Protein AF-A0AA86PPC1-F1 (afdb_monomer_lite)

Structure (mmCIF, N/CA/C/O backbone):
data_AF-A0AA86PPC1-F1
#
_entry.id   AF-A0AA86PPC1-F1
#
loop_
_atom_site.group_PDB
_atom_site.id
_atom_site.type_symbol
_atom_site.label_atom_id
_atom_site.label_alt_id
_atom_site.label_comp_id
_atom_site.label_asym_id
_atom_site.label_entity_id
_atom_site.label_seq_id
_atom_site.pdbx_PDB_ins_code
_atom_site.Cartn_x
_atom_site.Cartn_y
_atom_site.Cartn_z
_atom_site.occupancy
_atom_site.B_iso_or_equiv
_atom_site.auth_seq_id
_atom_site.auth_comp_id
_atom_site.auth_asym_id
_atom_site.auth_atom_id
_atom_site.pdbx_PDB_model_num
ATOM 1 N N . MET A 1 1 ? -8.441 22.141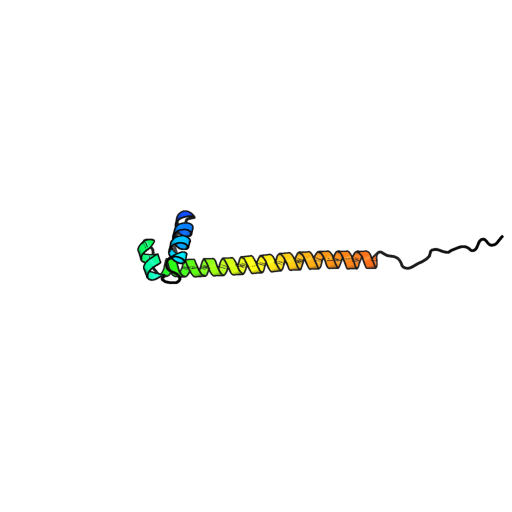 6.653 1.00 35.81 1 MET A N 1
ATOM 2 C CA . MET A 1 1 ? -7.119 21.514 6.422 1.00 35.81 1 MET A CA 1
ATOM 3 C C . MET A 1 1 ? -7.252 20.011 6.645 1.00 35.81 1 MET A C 1
ATOM 5 O O . MET A 1 1 ? -7.654 19.621 7.731 1.00 35.81 1 MET A O 1
ATOM 9 N N . ARG A 1 2 ? -7.008 19.161 5.634 1.00 41.84 2 ARG A N 1
ATOM 10 C CA . ARG A 1 2 ? -6.974 17.697 5.828 1.00 41.84 2 ARG A CA 1
ATOM 11 C C . ARG A 1 2 ? -5.637 17.341 6.471 1.00 41.84 2 ARG A C 1
ATOM 13 O O . ARG A 1 2 ? -4.627 17.246 5.781 1.00 41.84 2 ARG A O 1
ATOM 20 N N . THR A 1 3 ? -5.623 17.185 7.787 1.00 44.44 3 THR A N 1
ATOM 21 C CA . THR A 1 3 ? -4.500 16.607 8.523 1.00 44.44 3 THR A CA 1
ATOM 22 C C . THR A 1 3 ? -4.387 15.133 8.129 1.00 44.44 3 THR A C 1
ATOM 24 O O . THR A 1 3 ? -5.014 14.256 8.715 1.00 44.44 3 THR A O 1
ATOM 27 N N . ASN A 1 4 ? -3.627 14.843 7.067 1.00 54.12 4 ASN A N 1
ATOM 28 C CA . ASN A 1 4 ? -3.202 13.481 6.749 1.00 54.12 4 ASN A CA 1
ATOM 29 C C . ASN A 1 4 ? -2.265 13.024 7.870 1.00 54.12 4 ASN A C 1
ATOM 31 O O . ASN A 1 4 ? -1.050 13.185 7.778 1.00 54.12 4 ASN A O 1
ATOM 35 N N . GLN A 1 5 ? -2.843 12.511 8.955 1.00 64.75 5 GLN A N 1
ATOM 36 C CA . GLN A 1 5 ? -2.103 11.882 10.038 1.00 64.75 5 GLN A CA 1
ATOM 37 C C . GLN A 1 5 ? -1.258 10.763 9.420 1.00 64.75 5 GLN A C 1
ATOM 39 O O . GLN A 1 5 ? -1.779 9.778 8.889 1.00 64.75 5 GLN A O 1
ATOM 44 N N . ARG A 1 6 ? 0.053 11.000 9.371 1.00 77.38 6 ARG A N 1
ATOM 45 C CA . ARG A 1 6 ? 1.014 10.140 8.687 1.00 77.38 6 ARG A CA 1
ATOM 46 C C . ARG A 1 6 ? 1.138 8.851 9.492 1.00 77.38 6 ARG A C 1
ATOM 48 O O . ARG A 1 6 ? 1.442 8.911 10.676 1.00 77.38 6 ARG A O 1
ATOM 55 N N . TRP A 1 7 ? 0.880 7.713 8.850 1.00 86.81 7 TRP A N 1
ATOM 56 C CA . TRP A 1 7 ? 1.046 6.403 9.476 1.00 86.81 7 TRP A CA 1
ATOM 57 C C . TRP A 1 7 ? 2.524 6.167 9.777 1.00 86.81 7 TRP A C 1
ATOM 59 O O . TRP A 1 7 ? 3.353 6.239 8.863 1.00 86.81 7 TRP A O 1
ATOM 69 N N . THR A 1 8 ? 2.848 5.915 11.041 1.00 89.75 8 THR A N 1
ATOM 70 C CA . THR A 1 8 ? 4.218 5.610 11.467 1.00 89.75 8 THR A CA 1
ATOM 71 C C . THR A 1 8 ? 4.598 4.180 11.090 1.00 89.75 8 THR A C 1
ATOM 73 O O . THR A 1 8 ? 3.747 3.341 10.789 1.00 89.75 8 THR A O 1
ATOM 76 N N . GLU A 1 9 ? 5.894 3.872 11.096 1.00 88.75 9 GLU A N 1
ATOM 77 C CA . GLU A 1 9 ? 6.368 2.510 10.825 1.00 88.75 9 GLU A CA 1
ATOM 78 C C . GLU A 1 9 ? 5.853 1.502 11.857 1.00 88.75 9 GLU A C 1
ATOM 80 O O . GLU A 1 9 ? 5.449 0.400 11.484 1.00 88.75 9 GLU A O 1
ATOM 85 N N . VAL A 1 10 ? 5.771 1.910 13.127 1.00 91.38 10 VAL A N 1
ATOM 86 C CA . VAL A 1 10 ? 5.210 1.095 14.212 1.00 91.38 10 VAL A CA 1
ATOM 87 C C . VAL A 1 10 ? 3.732 0.799 13.954 1.00 91.38 10 VAL A C 1
ATOM 89 O O . VAL A 1 10 ? 3.321 -0.359 14.008 1.00 91.38 10 VAL A O 1
ATOM 92 N N . GLU A 1 11 ? 2.944 1.813 13.583 1.00 91.19 11 GLU A N 1
ATOM 93 C CA . GLU A 1 11 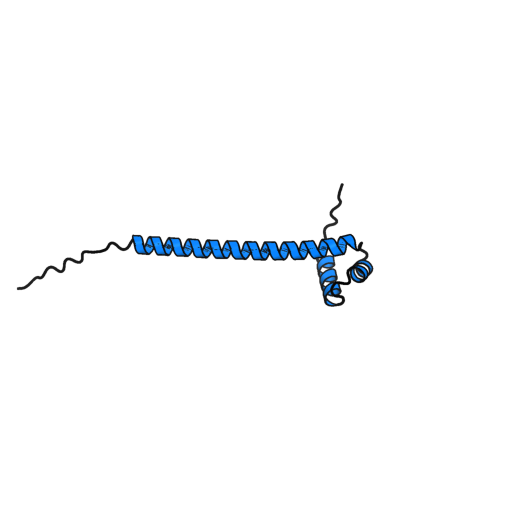? 1.530 1.631 13.235 1.00 91.19 11 GLU A CA 1
ATOM 94 C C . GLU A 1 11 ? 1.359 0.725 12.010 1.00 91.19 11 GLU A C 1
ATOM 96 O O . GLU A 1 11 ? 0.475 -0.125 11.991 1.00 91.19 11 GLU A O 1
ATOM 101 N N . ASN A 1 12 ? 2.216 0.855 10.994 1.00 92.31 12 ASN A N 1
ATOM 102 C CA . ASN A 1 12 ? 2.177 -0.018 9.819 1.00 92.31 12 ASN A CA 1
ATOM 103 C C . ASN A 1 12 ? 2.484 -1.474 10.184 1.00 92.31 12 ASN A C 1
ATOM 105 O O . ASN A 1 12 ? 1.841 -2.395 9.672 1.00 92.31 12 ASN A O 1
ATOM 109 N N . HIS A 1 13 ? 3.469 -1.693 11.055 1.00 94.00 13 HIS A N 1
ATOM 110 C CA . HIS A 1 13 ? 3.821 -3.025 11.526 1.00 94.00 13 HIS A CA 1
ATOM 111 C C . HIS A 1 13 ? 2.673 -3.644 12.333 1.00 94.00 13 HIS A C 1
ATOM 113 O O . HIS A 1 13 ? 2.290 -4.793 12.104 1.00 94.00 13 HIS A O 1
ATOM 119 N N . GLU A 1 14 ? 2.066 -2.868 13.230 1.00 94.25 14 GLU A N 1
ATOM 120 C CA . GLU A 1 14 ? 0.904 -3.296 14.000 1.00 94.25 14 GLU A CA 1
ATOM 121 C C . GLU A 1 14 ? -0.308 -3.589 13.109 1.00 94.25 14 GLU A C 1
ATOM 123 O O . GLU A 1 14 ? -0.918 -4.651 13.248 1.00 94.25 14 GLU A O 1
ATOM 128 N N . PHE A 1 15 ? -0.601 -2.723 12.136 1.00 94.06 15 PHE A N 1
ATOM 129 C CA . PHE A 1 15 ? -1.649 -2.952 11.145 1.00 94.06 15 PHE A CA 1
ATOM 130 C C . PHE A 1 15 ? -1.434 -4.274 10.407 1.00 94.06 15 PHE A C 1
ATOM 132 O O . PHE A 1 15 ? -2.358 -5.078 10.328 1.00 94.06 15 PHE A O 1
ATOM 139 N N . ARG A 1 16 ? -0.216 -4.551 9.920 1.00 93.56 16 ARG A N 1
ATOM 140 C CA . ARG A 1 16 ? 0.109 -5.818 9.239 1.00 93.56 16 ARG A CA 1
ATOM 141 C C . ARG A 1 16 ? -0.078 -7.024 10.153 1.00 93.56 16 ARG A C 1
ATOM 143 O O . ARG A 1 16 ? -0.677 -8.014 9.741 1.00 93.56 16 ARG A O 1
ATOM 150 N N . ARG A 1 17 ? 0.386 -6.938 11.402 1.00 95.56 17 ARG A N 1
ATOM 151 C CA . ARG A 1 17 ? 0.215 -8.000 12.404 1.00 95.56 17 ARG A CA 1
ATOM 152 C C . ARG A 1 17 ? -1.264 -8.296 12.659 1.00 95.56 17 ARG A C 1
ATOM 154 O O . ARG A 1 17 ? -1.661 -9.459 12.681 1.00 95.56 17 ARG A O 1
ATOM 161 N N . LEU A 1 18 ? -2.074 -7.255 12.846 1.00 94.69 18 LEU A N 1
ATOM 162 C CA . LEU A 1 18 ? -3.510 -7.381 13.086 1.00 94.69 18 LEU A CA 1
ATOM 163 C C . LEU A 1 18 ? -4.255 -7.868 11.843 1.00 94.69 18 LEU A C 1
ATOM 165 O O . LEU A 1 18 ? -5.112 -8.733 11.967 1.00 94.69 18 LEU A O 1
ATOM 169 N N . PHE A 1 19 ? -3.888 -7.384 10.659 1.00 94.88 19 PHE A N 1
ATOM 170 C CA . PHE A 1 19 ? -4.475 -7.805 9.391 1.00 94.88 19 PHE A CA 1
ATOM 171 C C . PHE A 1 19 ? -4.179 -9.276 9.074 1.00 94.88 19 PHE A C 1
ATOM 173 O O . PHE A 1 19 ? -5.061 -9.983 8.600 1.00 94.88 19 PHE A O 1
ATOM 180 N N . ASN A 1 20 ? -2.980 -9.770 9.398 1.00 94.44 20 ASN A N 1
ATOM 181 C CA . ASN A 1 20 ? -2.647 -11.191 9.260 1.00 94.44 20 ASN A CA 1
ATOM 182 C C . ASN A 1 20 ? -3.453 -12.080 10.218 1.00 94.44 20 ASN A C 1
ATOM 184 O O . ASN A 1 20 ? -3.715 -13.238 9.908 1.00 94.44 20 ASN A O 1
ATOM 188 N N . ARG A 1 21 ? -3.840 -11.550 11.384 1.00 94.94 21 ARG A N 1
ATOM 189 C CA . ARG A 1 21 ? -4.630 -12.275 12.387 1.00 94.94 21 ARG A CA 1
ATOM 190 C C . ARG A 1 21 ? -6.133 -12.221 12.114 1.00 94.94 21 ARG A C 1
ATOM 192 O O . ARG A 1 21 ? -6.825 -13.203 12.356 1.00 94.94 21 ARG A O 1
ATOM 199 N N . TYR A 1 22 ? -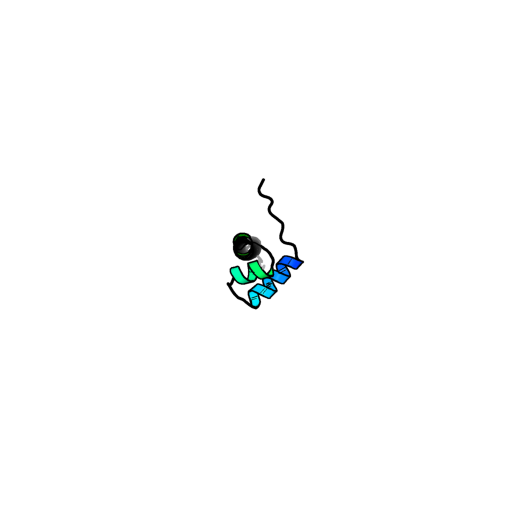6.616 -11.082 11.626 1.00 93.19 22 TYR A N 1
ATOM 200 C CA . TYR A 1 22 ? -8.024 -10.789 11.360 1.00 93.19 22 TYR A CA 1
ATOM 201 C C . TYR A 1 22 ? -8.171 -10.222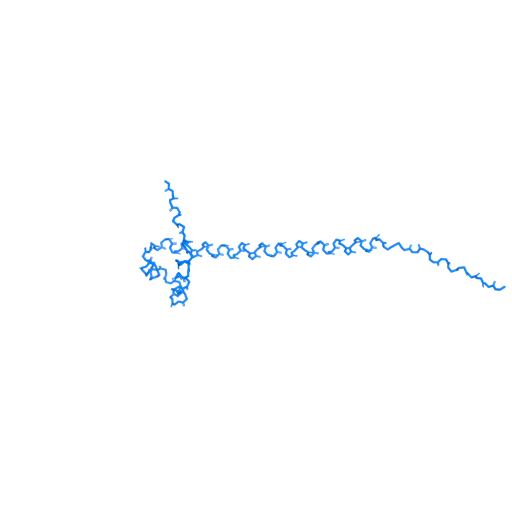 9.940 1.00 93.19 22 TYR A C 1
ATOM 203 O O . TYR A 1 22 ? -8.338 -9.012 9.751 1.00 93.19 22 TYR A O 1
ATOM 211 N N . PRO A 1 23 ? -8.052 -11.069 8.905 1.00 89.38 23 PRO A N 1
ATOM 212 C CA . PRO A 1 23 ? -8.057 -10.606 7.527 1.00 89.38 23 PRO A CA 1
ATOM 213 C C . PRO A 1 23 ? -9.394 -9.950 7.176 1.00 89.38 23 PRO A C 1
ATOM 215 O O . PRO A 1 23 ? -10.457 -10.536 7.350 1.00 89.38 23 PRO A O 1
ATOM 218 N N . ARG A 1 24 ? -9.325 -8.729 6.631 1.00 86.81 24 ARG A N 1
ATOM 219 C CA . ARG A 1 24 ? -10.475 -7.916 6.178 1.00 86.81 24 ARG A CA 1
ATOM 220 C C . ARG A 1 24 ? -11.484 -7.501 7.258 1.00 86.81 24 ARG A C 1
ATOM 222 O O . ARG A 1 24 ? -12.454 -6.825 6.915 1.00 86.81 24 ARG A O 1
ATOM 229 N N . ASP A 1 25 ? -11.238 -7.790 8.533 1.00 93.88 25 ASP A N 1
ATOM 230 C CA . ASP A 1 25 ? -12.038 -7.242 9.630 1.00 93.88 25 ASP A CA 1
ATOM 231 C C . ASP A 1 25 ? -11.513 -5.861 10.045 1.00 93.88 25 ASP A C 1
ATOM 233 O O . ASP A 1 25 ? -10.795 -5.675 11.029 1.00 93.88 25 ASP A O 1
ATOM 237 N N . PHE A 1 26 ? -11.841 -4.854 9.236 1.00 92.56 26 PHE A N 1
ATOM 238 C CA . PHE A 1 26 ? -11.373 -3.491 9.475 1.00 92.56 26 PHE A CA 1
ATOM 239 C C . PHE A 1 26 ? -11.990 -2.852 10.722 1.00 92.56 26 PHE A C 1
ATOM 241 O O . PHE A 1 26 ? -11.401 -1.910 11.243 1.00 92.56 26 PHE A O 1
ATOM 248 N N . ALA A 1 27 ? -13.145 -3.332 11.193 1.00 93.81 27 ALA A N 1
ATOM 249 C CA . ALA A 1 27 ? -13.777 -2.818 12.404 1.00 93.81 27 ALA A CA 1
ATOM 250 C C . ALA A 1 27 ? -12.971 -3.233 13.639 1.00 93.81 27 ALA A C 1
ATOM 252 O O . ALA A 1 27 ? -12.570 -2.375 14.424 1.00 93.81 27 ALA A O 1
ATOM 253 N N . LEU A 1 28 ? -12.621 -4.519 13.732 1.00 94.25 28 LEU A N 1
ATOM 254 C CA . LEU A 1 28 ? -11.804 -5.042 14.824 1.00 94.25 28 LEU A CA 1
ATOM 255 C C . LEU A 1 28 ? -10.378 -4.472 14.810 1.00 94.25 28 LEU A C 1
ATOM 257 O O . LEU A 1 28 ? -9.795 -4.187 15.857 1.00 94.25 28 LEU A O 1
ATOM 261 N N . ILE A 1 29 ? -9.795 -4.283 13.623 1.00 93.75 29 ILE A N 1
ATOM 262 C CA . ILE A 1 29 ? -8.473 -3.653 13.491 1.00 93.75 29 ILE A CA 1
ATOM 263 C C . ILE A 1 29 ? -8.534 -2.181 13.920 1.00 93.75 29 ILE A C 1
ATOM 265 O O . ILE A 1 29 ? -7.643 -1.719 14.627 1.00 93.75 29 ILE A O 1
ATOM 269 N N . ALA A 1 30 ? -9.577 -1.449 13.520 1.00 94.31 30 ALA A N 1
ATOM 270 C CA . ALA A 1 30 ? -9.781 -0.055 13.908 1.00 94.31 30 ALA A CA 1
ATOM 271 C C . ALA A 1 30 ? -9.898 0.108 15.427 1.00 94.31 30 ALA A C 1
ATOM 273 O O . ALA A 1 30 ? -9.209 0.954 15.997 1.00 94.31 30 ALA A O 1
ATOM 274 N N . GLU A 1 31 ? -10.674 -0.761 16.076 1.00 94.62 31 GLU A N 1
ATOM 275 C CA . GLU A 1 31 ? -10.793 -0.814 17.533 1.00 94.62 31 GLU A CA 1
ATOM 276 C C . GLU A 1 31 ? -9.431 -1.058 18.200 1.00 94.62 31 GLU A C 1
ATOM 278 O O . GLU A 1 31 ? -9.003 -0.285 19.056 1.00 94.62 31 GLU A O 1
ATOM 283 N N . LYS A 1 32 ? -8.688 -2.077 17.748 1.00 93.44 32 LYS A N 1
ATOM 284 C CA . LYS A 1 32 ? -7.379 -2.435 18.323 1.00 93.44 32 LYS A CA 1
ATOM 285 C C . LYS A 1 32 ? -6.296 -1.382 18.108 1.00 93.44 32 LYS A C 1
ATOM 287 O O . LYS A 1 32 ? -5.385 -1.284 18.921 1.00 93.44 32 LYS A O 1
ATOM 292 N N . MET A 1 33 ? -6.372 -0.619 17.021 1.00 90.31 33 MET A N 1
ATOM 293 C CA . MET A 1 33 ? -5.413 0.441 16.704 1.00 90.31 33 MET A CA 1
ATOM 294 C C . MET A 1 33 ? -5.832 1.816 17.233 1.00 90.31 33 MET A C 1
ATOM 296 O O . MET A 1 33 ? -5.117 2.788 16.993 1.00 90.31 33 MET A O 1
ATOM 300 N N . ASN A 1 34 ? -6.990 1.916 17.898 1.00 91.00 34 ASN A N 1
ATOM 301 C CA . ASN A 1 34 ? -7.604 3.179 18.305 1.00 91.00 34 ASN A CA 1
ATOM 302 C C . ASN A 1 34 ? -7.671 4.202 17.147 1.00 91.00 34 ASN A C 1
ATOM 304 O O . ASN A 1 34 ? -7.346 5.382 17.292 1.00 91.00 34 ASN A O 1
ATOM 308 N N . LYS A 1 35 ? -8.040 3.725 15.952 1.00 89.31 35 LYS A N 1
ATOM 309 C CA . LYS A 1 35 ? -8.209 4.533 14.734 1.00 89.31 35 LYS A CA 1
ATOM 310 C C . LYS A 1 35 ? -9.631 4.388 14.218 1.00 89.31 35 LYS A C 1
ATOM 312 O O . LYS A 1 35 ? -10.311 3.410 14.494 1.00 89.31 35 LYS A O 1
ATOM 317 N N . SER A 1 36 ? -10.087 5.338 13.407 1.00 92.50 36 SER A N 1
ATOM 318 C CA . SER A 1 36 ? -11.385 5.189 12.745 1.00 92.50 36 SER A CA 1
ATOM 319 C C . SER A 1 36 ? -11.348 4.092 11.676 1.00 92.50 36 SER A C 1
ATOM 321 O O . SER A 1 36 ? -10.350 3.920 10.967 1.00 92.50 36 SER A O 1
ATOM 323 N N . TYR A 1 37 ? -12.485 3.423 11.480 1.00 93.25 37 TYR A N 1
ATOM 324 C CA . TYR A 1 37 ? -12.688 2.467 10.388 1.00 93.25 37 TYR A CA 1
ATOM 325 C C . TYR A 1 37 ? -12.239 3.034 9.031 1.00 93.25 37 TYR A C 1
ATOM 327 O O . TYR A 1 37 ? -11.512 2.387 8.277 1.00 93.25 37 TYR A O 1
ATOM 335 N N . ASN A 1 38 ? -12.614 4.284 8.738 1.00 92.44 38 ASN A N 1
ATOM 336 C CA . ASN A 1 38 ? -12.275 4.940 7.477 1.00 92.44 38 ASN A CA 1
ATOM 337 C C . ASN A 1 38 ? -10.768 5.157 7.307 1.00 92.44 38 ASN A C 1
ATOM 339 O O . ASN A 1 38 ? -10.268 5.020 6.190 1.00 92.44 38 ASN A O 1
ATOM 343 N N . GLN A 1 39 ? -10.031 5.458 8.381 1.00 91.12 39 GLN A N 1
ATOM 344 C CA . GLN A 1 39 ? -8.572 5.575 8.320 1.00 91.12 39 GLN A CA 1
ATOM 345 C C . GLN A 1 39 ? -7.927 4.226 8.003 1.00 91.12 39 GLN A C 1
ATOM 347 O O . GLN A 1 39 ? -7.086 4.164 7.108 1.00 91.12 39 GLN A O 1
ATOM 352 N N . VAL A 1 40 ? -8.344 3.151 8.678 1.00 92.94 40 VAL A N 1
ATOM 353 C CA . VAL A 1 40 ? -7.816 1.792 8.460 1.00 92.94 40 VAL A CA 1
ATOM 354 C C . VAL A 1 40 ? -8.132 1.297 7.048 1.00 92.94 40 VAL A C 1
ATOM 356 O O . VAL A 1 40 ? -7.246 0.832 6.329 1.00 92.94 40 VAL A O 1
ATOM 359 N N . ARG A 1 41 ? -9.379 1.468 6.600 1.00 93.19 41 ARG A N 1
ATOM 360 C CA . ARG A 1 41 ? -9.814 1.091 5.251 1.00 93.19 41 ARG A CA 1
ATOM 361 C C . ARG A 1 41 ? -9.064 1.875 4.174 1.00 93.19 41 ARG A C 1
ATOM 363 O O . ARG A 1 41 ? -8.586 1.290 3.205 1.00 93.19 41 ARG A O 1
ATOM 370 N N . SER A 1 42 ? -8.927 3.190 4.346 1.00 92.62 42 SER A N 1
ATOM 371 C CA . SER A 1 42 ? -8.173 4.031 3.405 1.00 92.62 42 SER A CA 1
ATOM 372 C C . SER A 1 42 ? -6.699 3.635 3.368 1.00 92.62 42 SER A C 1
ATOM 374 O O . SER A 1 42 ? -6.100 3.573 2.297 1.00 92.62 42 SER A O 1
ATOM 376 N N . HIS A 1 43 ? -6.118 3.323 4.527 1.00 91.94 43 HIS A N 1
ATOM 377 C CA . HIS A 1 43 ? -4.739 2.869 4.633 1.00 91.94 43 HIS A CA 1
ATOM 378 C C . HIS A 1 43 ? -4.499 1.570 3.855 1.00 91.94 43 HIS A C 1
ATOM 380 O O . HIS A 1 43 ? -3.575 1.510 3.044 1.00 91.94 43 HIS A O 1
ATOM 386 N N . TYR A 1 44 ? -5.387 0.585 4.007 1.00 93.06 44 TYR A N 1
ATOM 387 C CA . TYR A 1 44 ? -5.340 -0.666 3.251 1.00 93.06 44 TYR A CA 1
ATOM 388 C C . TYR A 1 44 ? -5.330 -0.434 1.731 1.00 93.06 44 TYR A C 1
ATOM 390 O O . TYR A 1 44 ? -4.438 -0.917 1.031 1.00 93.06 44 TYR A O 1
ATOM 398 N N . TYR A 1 45 ? -6.276 0.350 1.204 1.00 91.88 45 TYR A N 1
ATOM 399 C CA . TYR A 1 45 ? -6.333 0.604 -0.240 1.00 91.88 45 TYR A CA 1
ATOM 400 C C . TYR A 1 45 ? -5.142 1.417 -0.753 1.00 91.88 45 TYR A C 1
ATOM 402 O O . TYR A 1 45 ? -4.695 1.196 -1.880 1.00 91.88 45 TYR A O 1
ATOM 410 N N . ASN A 1 46 ? -4.593 2.317 0.065 1.00 91.19 46 ASN A N 1
ATOM 411 C CA . ASN A 1 46 ? -3.385 3.061 -0.279 1.00 91.19 46 ASN A CA 1
ATOM 412 C C . ASN A 1 46 ? -2.157 2.146 -0.376 1.00 91.19 46 ASN A C 1
ATOM 414 O O . ASN A 1 46 ? -1.364 2.312 -1.303 1.00 91.19 46 ASN A O 1
ATOM 418 N N . ILE A 1 47 ? -2.019 1.161 0.523 1.00 90.06 47 ILE A N 1
ATOM 419 C CA . ILE A 1 47 ? -0.976 0.128 0.418 1.00 90.06 47 ILE A CA 1
ATOM 420 C C . ILE A 1 47 ? -1.147 -0.651 -0.886 1.00 90.06 47 ILE A C 1
ATOM 422 O O . ILE A 1 47 ? -0.208 -0.720 -1.675 1.00 90.06 47 ILE A O 1
ATOM 426 N N . GLN A 1 48 ? -2.351 -1.161 -1.163 1.00 90.75 48 GLN A N 1
ATOM 427 C CA . GLN A 1 48 ? -2.600 -1.930 -2.385 1.00 90.75 48 GLN A CA 1
ATOM 428 C C . GLN A 1 48 ? -2.324 -1.125 -3.658 1.00 90.75 48 GLN A C 1
ATOM 430 O O . GLN A 1 48 ? -1.799 -1.660 -4.632 1.00 90.75 48 GLN A O 1
ATOM 435 N N . LYS A 1 49 ? -2.692 0.162 -3.673 1.00 91.50 49 LYS A N 1
ATOM 436 C CA . LYS A 1 49 ? -2.389 1.053 -4.794 1.00 91.50 49 LYS A CA 1
ATOM 437 C C . LYS A 1 49 ? -0.878 1.197 -4.972 1.00 91.50 49 LYS A C 1
ATOM 439 O O . LYS A 1 49 ? -0.385 0.956 -6.065 1.00 91.50 49 LYS A O 1
ATOM 444 N N . ARG A 1 50 ? -0.148 1.496 -3.893 1.00 89.06 50 ARG A N 1
ATOM 445 C CA . ARG A 1 50 ? 1.313 1.627 -3.923 1.00 89.06 50 ARG A CA 1
ATOM 446 C C . ARG A 1 50 ? 1.995 0.351 -4.424 1.00 89.06 50 ARG A C 1
ATOM 448 O O . ARG A 1 50 ? 2.921 0.445 -5.216 1.00 89.06 50 ARG A O 1
ATOM 455 N N . GLU A 1 51 ? 1.548 -0.826 -3.997 1.00 89.69 51 GLU A N 1
ATOM 456 C CA . GLU A 1 51 ? 2.108 -2.101 -4.466 1.00 89.69 51 GLU A CA 1
ATOM 457 C C . GLU A 1 51 ? 1.890 -2.323 -5.965 1.00 89.69 51 GLU A C 1
ATOM 459 O O . GLU A 1 51 ? 2.797 -2.791 -6.654 1.00 89.69 51 GLU A O 1
ATOM 464 N N . ARG A 1 52 ? 0.713 -1.961 -6.493 1.00 90.31 52 ARG A N 1
ATOM 465 C CA . ARG A 1 52 ? 0.459 -2.000 -7.940 1.00 90.31 52 ARG A CA 1
ATOM 466 C C . ARG A 1 52 ? 1.350 -1.019 -8.695 1.00 90.31 52 ARG A C 1
ATOM 468 O O . ARG A 1 52 ? 1.932 -1.404 -9.703 1.00 90.31 52 ARG A O 1
ATOM 475 N N . ASP A 1 53 ? 1.490 0.201 -8.186 1.00 90.88 53 ASP A N 1
ATOM 476 C CA . ASP A 1 53 ? 2.321 1.234 -8.806 1.00 90.88 53 ASP A CA 1
ATOM 477 C C . ASP A 1 53 ? 3.801 0.805 -8.834 1.00 90.88 53 ASP A C 1
ATOM 479 O O . ASP A 1 53 ? 4.468 0.945 -9.856 1.00 90.88 53 ASP A O 1
ATOM 483 N N . ILE A 1 54 ? 4.307 0.201 -7.748 1.00 88.19 54 ILE A N 1
ATOM 484 C CA . ILE A 1 54 ? 5.673 -0.347 -7.683 1.00 88.19 54 ILE A CA 1
ATOM 485 C C . ILE A 1 54 ? 5.872 -1.440 -8.736 1.00 88.19 54 ILE A C 1
ATOM 487 O O . ILE A 1 54 ? 6.834 -1.369 -9.498 1.00 88.19 54 ILE A O 1
ATOM 491 N N . LYS A 1 55 ? 4.957 -2.413 -8.819 1.00 87.69 55 LYS A N 1
ATOM 492 C CA . LYS A 1 55 ? 5.035 -3.492 -9.818 1.00 87.69 55 LYS A CA 1
ATOM 493 C C . LYS A 1 55 ? 4.992 -2.946 -11.244 1.00 87.69 55 LYS A C 1
ATOM 495 O O . LYS A 1 55 ? 5.786 -3.349 -12.084 1.00 87.69 55 LYS A O 1
ATOM 500 N N . SER A 1 56 ? 4.106 -1.987 -11.509 1.00 86.25 56 SER A N 1
ATOM 501 C CA . SER A 1 56 ? 4.024 -1.334 -12.817 1.00 86.25 56 SER A CA 1
ATOM 502 C C . SER A 1 56 ? 5.331 -0.623 -13.175 1.00 86.25 56 SER A C 1
ATOM 504 O O . SER A 1 56 ? 5.797 -0.729 -14.305 1.00 86.25 56 SER A O 1
ATOM 506 N N . ASN A 1 57 ? 5.950 0.074 -12.220 1.00 89.56 57 ASN A N 1
ATOM 507 C CA . ASN A 1 57 ? 7.214 0.773 -12.444 1.00 89.56 57 ASN A CA 1
ATOM 508 C C . ASN A 1 57 ? 8.386 -0.191 -12.673 1.00 89.56 57 ASN A C 1
ATOM 510 O O . ASN A 1 57 ? 9.234 0.088 -13.519 1.00 89.56 57 ASN A O 1
ATOM 514 N N . GLN A 1 58 ? 8.422 -1.321 -11.961 1.00 88.94 58 GLN A N 1
ATOM 515 C CA . GLN A 1 58 ? 9.404 -2.387 -12.188 1.00 88.94 58 GLN A CA 1
ATOM 516 C C . GLN A 1 58 ? 9.275 -2.955 -13.606 1.00 88.94 58 GLN A C 1
ATOM 518 O O . GLN A 1 58 ? 10.260 -2.967 -14.341 1.00 88.94 58 GLN A O 1
ATOM 523 N N . ASN A 1 59 ? 8.053 -3.282 -14.035 1.00 88.94 59 ASN A N 1
ATOM 524 C CA . ASN A 1 59 ? 7.792 -3.767 -15.392 1.00 88.94 59 ASN A CA 1
ATOM 525 C C . ASN A 1 59 ? 8.241 -2.755 -16.461 1.00 88.94 59 ASN A C 1
ATOM 527 O O . ASN A 1 59 ? 8.844 -3.129 -17.463 1.00 88.94 59 ASN A O 1
ATOM 531 N N . ILE A 1 60 ? 7.985 -1.457 -16.253 1.00 88.88 60 ILE A N 1
ATOM 532 C CA . ILE A 1 60 ? 8.431 -0.402 -17.179 1.00 88.88 60 ILE A CA 1
ATOM 533 C C . ILE A 1 60 ? 9.963 -0.327 -17.240 1.00 88.88 60 ILE A C 1
ATOM 535 O O . ILE A 1 60 ? 10.521 -0.138 -18.321 1.00 88.88 60 ILE A O 1
ATOM 539 N N . ALA A 1 61 ? 10.655 -0.449 -16.105 1.00 89.12 61 ALA A N 1
ATOM 540 C CA . ALA A 1 61 ? 12.116 -0.427 -16.068 1.00 89.12 61 ALA A CA 1
ATOM 541 C C . ALA A 1 61 ? 12.727 -1.634 -16.801 1.00 89.12 61 ALA A C 1
ATOM 543 O O . ALA A 1 61 ? 13.684 -1.471 -17.557 1.00 89.12 61 ALA A O 1
ATOM 544 N N . GLU A 1 62 ? 12.143 -2.821 -16.629 1.00 89.94 62 GLU A N 1
ATOM 545 C CA . GLU A 1 62 ? 12.553 -4.039 -17.334 1.00 89.94 62 GLU A CA 1
ATOM 546 C C . GLU A 1 62 ? 12.348 -3.920 -18.849 1.00 89.94 62 GLU A C 1
ATOM 548 O O . GLU A 1 62 ? 13.278 -4.194 -19.608 1.00 89.94 62 GLU A O 1
ATOM 553 N N . LEU A 1 63 ? 11.189 -3.415 -19.288 1.00 88.94 63 LEU A N 1
ATOM 554 C CA . LEU A 1 63 ? 10.898 -3.171 -20.707 1.00 88.94 63 LEU A CA 1
ATOM 555 C C . LEU A 1 63 ? 11.861 -2.160 -21.345 1.00 88.94 63 LEU A C 1
ATOM 557 O O . LEU A 1 63 ? 12.271 -2.323 -22.492 1.00 88.94 63 LEU A O 1
ATOM 561 N N . LYS A 1 64 ? 12.241 -1.104 -20.616 1.00 90.69 64 LYS A N 1
ATOM 562 C CA . LYS A 1 64 ? 13.237 -0.136 -21.103 1.00 90.69 64 LYS A CA 1
ATOM 563 C C . LYS A 1 64 ? 14.607 -0.787 -21.273 1.00 90.69 64 LYS A C 1
ATOM 565 O O . LYS A 1 64 ? 15.245 -0.591 -22.301 1.00 90.69 64 LYS A O 1
ATOM 570 N N . LYS A 1 65 ? 15.023 -1.606 -20.303 1.00 91.62 65 LYS A N 1
ATOM 571 C CA . LYS A 1 65 ? 16.300 -2.324 -20.360 1.00 91.62 65 LYS A CA 1
ATOM 572 C C . LYS A 1 65 ? 16.355 -3.294 -21.543 1.00 91.62 65 LYS A C 1
ATOM 574 O O . LYS A 1 65 ? 17.378 -3.339 -22.220 1.00 91.62 65 LYS A O 1
ATOM 579 N N . SER A 1 66 ? 15.280 -4.045 -21.805 1.00 89.25 66 SER A N 1
ATOM 580 C CA . SER A 1 66 ? 15.236 -4.958 -22.955 1.00 89.25 66 SER A CA 1
ATOM 581 C C . SER A 1 66 ? 15.279 -4.201 -24.285 1.00 89.25 66 SER A C 1
ATOM 583 O O . SER A 1 66 ? 16.036 -4.574 -25.181 1.00 89.25 66 SER A O 1
ATOM 585 N N . LEU A 1 67 ? 14.548 -3.087 -24.388 1.00 91.75 67 LEU A N 1
ATOM 586 C CA . LEU A 1 67 ? 14.576 -2.228 -25.572 1.00 91.75 67 LEU A CA 1
ATOM 587 C C . LEU A 1 67 ? 15.983 -1.681 -25.855 1.00 91.75 67 LEU A C 1
ATOM 589 O O . LEU A 1 67 ? 16.417 -1.662 -27.006 1.00 91.75 67 LEU A O 1
ATOM 593 N N . ASP A 1 68 ? 16.706 -1.248 -24.822 1.00 91.88 68 ASP A N 1
ATOM 594 C CA . ASP A 1 68 ? 18.075 -0.752 -24.978 1.00 91.88 68 ASP A CA 1
ATOM 595 C C . ASP A 1 68 ? 19.032 -1.867 -25.427 1.00 91.88 68 ASP A C 1
ATOM 597 O O . ASP A 1 68 ? 19.868 -1.643 -26.304 1.00 91.88 68 ASP A O 1
ATOM 601 N N . THR A 1 69 ? 18.875 -3.093 -24.911 1.00 90.38 69 THR A N 1
ATOM 602 C CA . THR A 1 69 ? 19.666 -4.238 -25.391 1.00 90.38 69 THR A CA 1
ATOM 603 C C . THR A 1 69 ? 19.374 -4.599 -26.847 1.00 90.38 69 THR A C 1
ATOM 605 O O . THR A 1 69 ? 20.306 -4.929 -27.580 1.00 90.38 69 THR A O 1
ATOM 608 N N . ASP A 1 70 ? 18.123 -4.494 -27.298 1.00 92.38 70 ASP A N 1
ATOM 609 C CA . ASP A 1 70 ? 17.764 -4.777 -28.692 1.00 92.38 70 ASP A CA 1
ATOM 610 C C . ASP A 1 70 ? 18.316 -3.718 -29.652 1.00 92.38 70 ASP A C 1
ATOM 612 O O . ASP A 1 70 ? 18.822 -4.063 -30.720 1.00 92.38 70 ASP A O 1
ATOM 616 N N . LYS A 1 71 ? 18.318 -2.439 -29.255 1.00 90.12 71 LYS A N 1
ATOM 617 C CA . LYS A 1 71 ? 18.973 -1.371 -30.030 1.00 90.12 71 LYS A CA 1
ATOM 618 C C . LYS A 1 71 ? 20.468 -1.627 -30.200 1.00 90.12 71 LYS A C 1
ATOM 620 O O . LYS A 1 71 ? 20.990 -1.461 -31.298 1.00 90.12 71 LYS A O 1
ATOM 625 N N . LEU A 1 72 ? 21.152 -2.057 -29.137 1.00 86.44 72 LEU A N 1
ATOM 626 C CA . LEU A 1 72 ? 22.576 -2.400 -29.206 1.00 86.44 72 LEU A CA 1
ATOM 627 C C . LEU A 1 72 ? 22.834 -3.580 -30.151 1.00 86.44 72 LEU A C 1
ATOM 629 O O . LEU A 1 72 ? 23.792 -3.541 -30.917 1.00 86.44 72 LEU A O 1
ATOM 633 N N . ARG A 1 73 ? 21.963 -4.598 -30.147 1.00 87.88 73 ARG A N 1
ATOM 634 C CA . ARG A 1 73 ? 22.046 -5.725 -31.093 1.00 87.88 73 ARG A CA 1
ATOM 635 C C . ARG A 1 73 ? 21.854 -5.276 -32.539 1.00 87.88 73 ARG A C 1
ATOM 637 O O . ARG A 1 73 ? 22.627 -5.680 -33.398 1.00 87.88 73 ARG A O 1
ATOM 644 N N . GLN A 1 74 ? 20.862 -4.427 -32.806 1.00 86.69 74 GLN A N 1
ATOM 645 C CA . GLN A 1 74 ? 20.619 -3.895 -34.152 1.00 86.69 74 GLN A CA 1
ATOM 646 C C . GLN A 1 74 ? 21.793 -3.054 -34.661 1.00 86.69 74 GLN A C 1
ATOM 648 O O . GLN A 1 74 ? 22.168 -3.182 -35.821 1.00 86.69 74 GLN A O 1
ATOM 653 N N . LEU A 1 75 ? 22.403 -2.238 -33.795 1.00 84.06 75 LEU A N 1
ATOM 654 C CA . LEU A 1 75 ? 23.611 -1.488 -34.139 1.00 84.06 75 LEU A CA 1
ATOM 655 C C . LEU A 1 75 ? 24.785 -2.420 -34.445 1.00 84.06 75 LEU A C 1
ATOM 657 O O . LEU A 1 75 ? 25.450 -2.219 -35.451 1.00 84.06 75 LEU A O 1
ATOM 661 N N . ALA A 1 76 ? 25.019 -3.451 -33.629 1.00 79.56 76 ALA A N 1
ATOM 662 C CA . ALA A 1 76 ? 26.097 -4.410 -33.874 1.00 79.56 76 ALA A CA 1
ATOM 663 C C . ALA A 1 76 ? 25.953 -5.108 -35.237 1.00 79.56 76 ALA A C 1
ATOM 665 O O . ALA A 1 76 ? 26.921 -5.167 -35.984 1.00 79.56 76 ALA A O 1
ATOM 666 N N . ILE A 1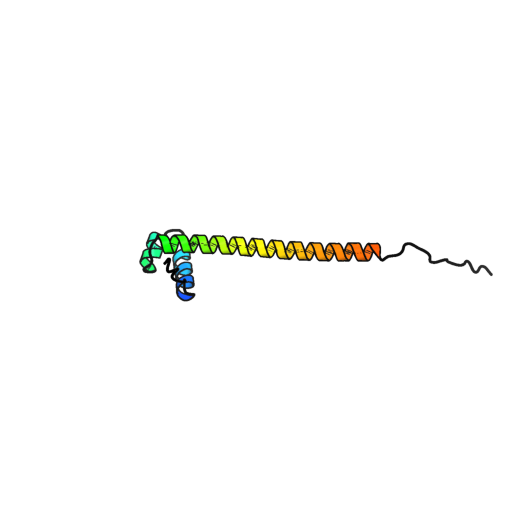 77 ? 24.735 -5.531 -35.596 1.00 77.88 77 ILE A N 1
ATOM 667 C CA . ILE A 1 77 ? 24.440 -6.125 -36.911 1.00 77.88 77 ILE A CA 1
ATOM 668 C C . ILE A 1 77 ? 24.671 -5.108 -38.036 1.00 77.88 77 ILE A C 1
ATOM 670 O O . ILE A 1 77 ? 25.274 -5.436 -39.048 1.00 77.88 77 ILE A O 1
ATOM 674 N N . ALA A 1 78 ? 24.248 -3.854 -37.854 1.00 73.12 78 ALA A N 1
ATOM 675 C CA . ALA A 1 78 ? 24.451 -2.799 -38.847 1.00 73.12 78 ALA A CA 1
ATOM 676 C C . ALA A 1 78 ? 25.922 -2.354 -38.999 1.00 73.12 78 ALA A C 1
ATOM 678 O O . ALA A 1 78 ? 26.236 -1.620 -39.934 1.00 73.12 78 ALA A O 1
ATOM 679 N N . THR A 1 79 ? 26.811 -2.754 -38.081 1.00 63.88 79 THR A N 1
ATOM 680 C CA . THR A 1 79 ? 28.239 -2.391 -38.098 1.00 63.88 79 THR A CA 1
ATOM 681 C C . THR A 1 79 ? 29.132 -3.533 -38.597 1.00 63.88 79 THR A C 1
ATOM 683 O O . THR A 1 79 ? 30.344 -3.351 -38.644 1.00 63.88 79 THR A O 1
ATOM 686 N N . GLU A 1 80 ? 28.584 -4.690 -38.982 1.00 62.50 80 GLU A N 1
ATOM 687 C CA . GLU A 1 80 ? 29.344 -5.700 -39.729 1.00 62.50 80 GLU A CA 1
ATOM 688 C C . GLU A 1 80 ? 29.272 -5.365 -41.230 1.00 62.50 80 GLU A C 1
ATOM 690 O O . GLU A 1 80 ? 28.232 -5.584 -41.852 1.00 62.50 80 GLU A O 1
ATOM 695 N N . PRO A 1 81 ? 30.327 -4.784 -41.843 1.00 58.62 81 PRO A N 1
ATOM 696 C CA . PRO A 1 81 ? 30.354 -4.598 -43.282 1.00 58.62 81 PRO A CA 1
ATOM 697 C C . PRO A 1 81 ? 30.479 -5.961 -43.959 1.00 58.62 81 PRO A C 1
ATOM 699 O O . PRO A 1 81 ? 31.447 -6.701 -43.773 1.00 58.62 81 PRO A O 1
ATOM 702 N N . GLU A 1 82 ? 29.478 -6.272 -44.765 1.00 60.62 82 GLU A N 1
ATOM 703 C CA . GLU A 1 82 ? 29.495 -7.372 -45.711 1.00 60.62 82 GLU A CA 1
ATOM 704 C C . GLU A 1 82 ? 30.609 -7.134 -46.759 1.00 60.62 82 GLU A C 1
ATOM 706 O O . GLU A 1 82 ? 30.504 -6.209 -47.558 1.00 60.62 82 GLU A O 1
ATOM 711 N N . HIS A 1 83 ? 31.641 -7.998 -46.751 1.00 48.59 83 HIS A N 1
ATOM 712 C CA . HIS A 1 83 ? 32.683 -8.212 -47.786 1.00 48.59 83 HIS A CA 1
ATOM 713 C C . HIS A 1 83 ? 33.700 -7.053 -48.011 1.00 48.59 83 HIS A C 1
ATOM 715 O O . HIS A 1 83 ? 33.367 -5.882 -47.941 1.00 48.59 83 HIS A O 1
ATOM 721 N N . GLU A 1 84 ? 35.008 -7.257 -48.230 1.00 46.56 84 GLU A N 1
ATOM 722 C CA . GLU A 1 84 ? 35.692 -8.241 -49.079 1.00 46.56 84 GLU A CA 1
ATOM 723 C C . GLU A 1 84 ? 37.049 -8.684 -48.481 1.00 46.56 84 GLU A C 1
ATOM 725 O O . GLU A 1 84 ? 38.002 -7.909 -48.396 1.00 46.56 84 GLU A O 1
ATOM 730 N N . LEU A 1 85 ? 37.194 -9.970 -48.146 1.00 48.22 85 LEU A N 1
ATOM 731 C CA . LEU A 1 85 ? 38.504 -10.625 -48.197 1.00 48.22 85 LEU A CA 1
ATOM 732 C C . LEU A 1 85 ? 38.726 -11.026 -49.655 1.00 48.22 85 LEU A C 1
ATOM 734 O O . LEU A 1 85 ? 38.284 -12.090 -50.087 1.00 48.22 85 LEU A O 1
ATOM 738 N N . ILE A 1 86 ? 39.376 -10.149 -50.422 1.00 49.66 86 ILE A N 1
ATOM 739 C CA . ILE A 1 86 ? 39.959 -10.516 -51.713 1.00 49.66 86 ILE A CA 1
ATOM 740 C C . ILE A 1 86 ? 41.054 -11.542 -51.408 1.00 49.66 86 ILE A C 1
ATOM 742 O O . ILE A 1 86 ? 42.170 -11.196 -51.020 1.00 49.66 86 ILE A O 1
ATOM 746 N N . VAL A 1 87 ? 40.718 -12.824 -51.539 1.00 51.12 87 VAL A N 1
ATOM 747 C CA . VAL A 1 87 ? 41.705 -13.896 -51.643 1.00 51.12 87 VAL A CA 1
ATOM 748 C C . VAL A 1 87 ? 42.343 -13.724 -53.017 1.00 51.12 87 VAL A C 1
ATOM 750 O O . VAL A 1 87 ? 41.799 -14.160 -54.026 1.00 51.12 87 VAL A O 1
ATOM 753 N N . PHE A 1 88 ? 43.460 -13.000 -53.073 1.00 45.78 88 PHE A N 1
ATOM 754 C CA . PHE A 1 88 ? 44.324 -13.035 -54.244 1.00 45.78 88 PHE A CA 1
ATOM 755 C C . PHE A 1 88 ? 44.884 -14.454 -54.358 1.00 45.78 88 PHE A C 1
ATOM 757 O O . PHE A 1 88 ? 45.730 -14.861 -53.560 1.00 45.78 88 PHE A O 1
ATOM 764 N N . ASP A 1 89 ? 44.400 -15.190 -55.355 1.00 49.53 89 ASP A N 1
ATOM 765 C CA . ASP A 1 89 ? 45.086 -16.348 -55.914 1.00 49.53 89 ASP A CA 1
ATOM 766 C C . ASP A 1 89 ? 46.481 -15.907 -56.385 1.00 49.53 89 ASP A C 1
ATOM 768 O O . ASP A 1 89 ? 46.664 -15.387 -57.485 1.00 49.53 89 ASP A O 1
ATOM 772 N N . LEU A 1 90 ? 47.484 -16.109 -55.533 1.00 46.25 90 LEU A N 1
ATOM 773 C CA . LEU A 1 90 ? 48.883 -16.212 -55.936 1.00 46.25 90 LEU A CA 1
ATOM 774 C C . LEU A 1 90 ? 49.141 -17.680 -56.288 1.00 46.25 90 LEU A C 1
ATOM 776 O O . LEU A 1 90 ? 49.715 -18.445 -55.513 1.00 46.25 90 LEU A O 1
ATOM 780 N N . ILE A 1 91 ? 48.648 -18.074 -57.463 1.00 50.22 91 ILE A N 1
ATOM 781 C CA . ILE A 1 91 ? 49.149 -19.252 -58.167 1.00 50.22 91 ILE A CA 1
ATOM 782 C C . ILE A 1 91 ? 50.513 -18.869 -58.765 1.00 50.22 91 ILE A C 1
ATOM 784 O O . ILE A 1 91 ? 50.656 -17.799 -59.355 1.00 50.22 91 ILE A O 1
AT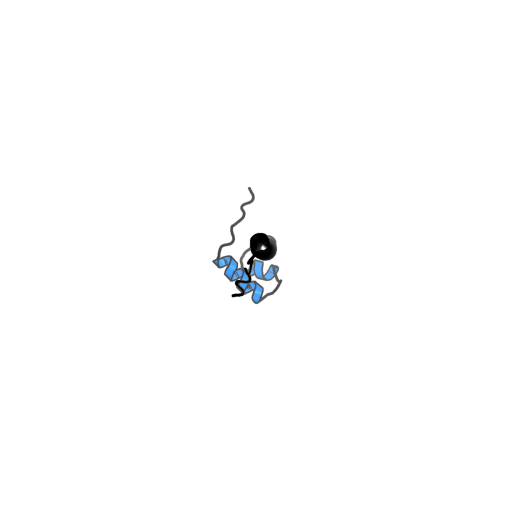OM 788 N N . TYR A 1 92 ? 51.476 -19.756 -58.507 1.00 47.00 92 TYR A N 1
ATOM 789 C CA . TYR A 1 92 ? 52.896 -19.765 -58.883 1.00 47.00 92 TYR A CA 1
ATOM 790 C C . TYR A 1 92 ? 53.214 -19.338 -60.321 1.00 47.00 92 TYR A C 1
ATOM 792 O O . TYR A 1 92 ? 52.479 -19.768 -61.239 1.00 47.00 92 TYR A O 1
#

pLDDT: mean 82.25, std 16.7, range [35.81, 95.56]

Foldseek 3Di:
DPPPPDQDPVNVVLLVVVCVVPPPPLVVSCVVSVHDSVNSVVVVVVVVVVVVVVVVVVVVVVVVVVVVVVVVVVVVVVPPDDDDPPPPPPDD

InterPro domains:
  IPR001005 SANT/Myb domain [PF00249] (5-47)
  IPR001005 SANT/Myb domain [SM00717] (3-50)
  IPR001005 SANT/Myb domain [cd00167] (6-47)
  IPR009057 Homedomain-like superfamily [SSF46689] (4-51)
  IPR017884 SANT domain [PS51293] (2-52)
  IPR017930 Myb domain [PS51294] (1-52)

Organism: NCBI:txid28002

Sequence (92 aa):
MRTNQRWTEVENHEFRRLFNRYPRDFALIAEKMNKSYNQVRSHYYNIQKRERDIKSNQNIAELKKSLDTDKLRQLAIATEPEHELIVFDLIY

Secondary structure (DSSP, 8-state):
-----PPPHHHHHHHHHHHHHSTT-HHHHHHHTT--HHHHHHHHHHHHHHHHHHHHHHHHHHHHHHHHHHHHHHHHHHTS------------

Radius of gyration: 29.46 Å; chains: 1; bounding box: 67×41×77 Å